Protein AF-A0A6C1PEU7-F1 (afdb_monomer_lite)

Foldseek 3Di:
DDDDDDDDDPVVLVVLCVVQVVVVHHSVVVVVVVVVVCCCVPVVDPCPPVNDDDDPPDDDPDDDDPPDDPVVVVPD

pLDDT: mean 84.41, std 10.14, range [56.94, 95.81]

Secondary structure (DSSP, 8-state):
---------HHHHHHHHHHHHHTT--HHHHHHHHHHHHHHHHHS----GGGSPPP---S-SSPPPTT--HHHHHH-

Sequence (76 aa):
MKTITIHVAEDTYATFQGRAKEREQSASELIREAMAEYAERHFGTGRSVFDHAPASVGRVVRPLERDDDLMDEMLG

Radius of gyration: 24.07 Å; chains: 1; bounding box: 49×29×62 Å

Structure (mmCIF, N/CA/C/O backbone):
data_AF-A0A6C1PEU7-F1
#
_entry.id   AF-A0A6C1PEU7-F1
#
loop_
_atom_site.group_PDB
_atom_site.id
_atom_site.type_symbol
_atom_site.label_atom_id
_atom_site.label_alt_id
_atom_site.label_comp_id
_atom_site.label_asym_id
_atom_site.label_entity_id
_atom_site.label_seq_id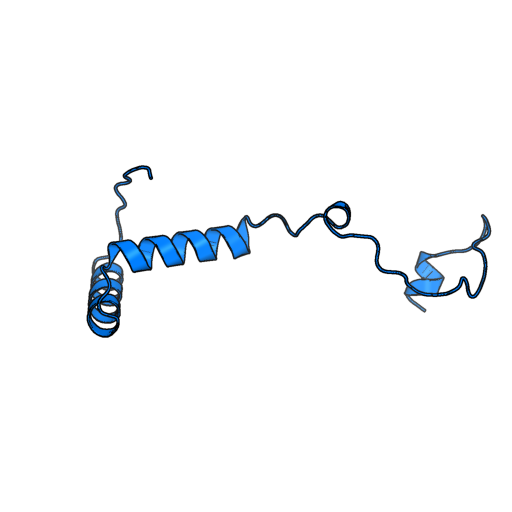
_atom_site.pdbx_PDB_ins_code
_atom_site.Cartn_x
_atom_site.Cartn_y
_atom_site.Cartn_z
_atom_site.occupancy
_atom_site.B_iso_or_equiv
_atom_site.auth_seq_id
_atom_site.auth_comp_id
_atom_site.auth_asym_id
_atom_site.auth_atom_id
_atom_site.pdbx_PDB_model_num
ATOM 1 N N . MET A 1 1 ? 2.544 12.717 7.779 1.00 65.50 1 MET A N 1
ATOM 2 C CA . MET A 1 1 ? 1.327 11.914 8.039 1.00 65.50 1 MET A CA 1
ATOM 3 C C . MET A 1 1 ? 0.107 12.798 7.837 1.00 65.50 1 MET A C 1
ATOM 5 O O . MET A 1 1 ? 0.115 13.911 8.347 1.00 65.50 1 MET A O 1
ATOM 9 N N . LYS A 1 2 ? -0.902 12.347 7.083 1.00 82.44 2 LYS A N 1
ATOM 10 C CA . LYS A 1 2 ? -2.216 13.007 6.990 1.00 82.44 2 LYS A CA 1
ATOM 11 C C . LYS A 1 2 ? -3.270 12.067 7.571 1.00 82.44 2 LYS A C 1
ATOM 13 O O . LYS A 1 2 ? -3.215 10.870 7.303 1.00 82.44 2 LYS A O 1
ATOM 18 N N . THR A 1 3 ? -4.199 12.599 8.357 1.00 88.62 3 THR A N 1
A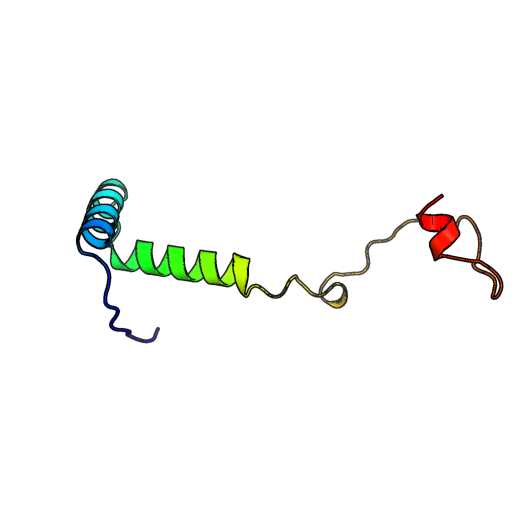TOM 19 C CA . THR A 1 3 ? -5.327 11.824 8.887 1.00 88.62 3 THR A CA 1
ATOM 20 C C . THR A 1 3 ? -6.390 11.691 7.809 1.00 88.62 3 THR A C 1
ATOM 22 O O . THR A 1 3 ? -6.778 12.687 7.201 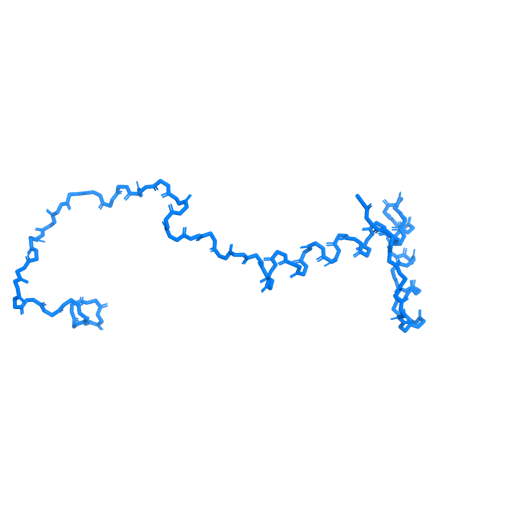1.00 88.62 3 THR A O 1
ATOM 25 N N . ILE A 1 4 ? -6.861 10.469 7.585 1.00 86.75 4 ILE A N 1
ATOM 26 C CA . ILE A 1 4 ? -7.986 10.178 6.698 1.00 86.75 4 ILE A CA 1
ATOM 27 C C . ILE A 1 4 ? -9.054 9.428 7.488 1.00 86.75 4 ILE A C 1
ATOM 29 O O . ILE A 1 4 ? -8.735 8.678 8.409 1.00 86.75 4 ILE A O 1
ATOM 33 N N . THR A 1 5 ? -10.314 9.635 7.119 1.00 91.94 5 THR A N 1
ATOM 34 C CA . THR A 1 5 ? -11.432 8.809 7.582 1.00 91.94 5 THR A CA 1
ATOM 35 C C . THR A 1 5 ? -11.897 7.980 6.398 1.00 91.94 5 THR A C 1
ATOM 37 O O . THR A 1 5 ? -12.087 8.526 5.312 1.00 91.94 5 THR A O 1
ATOM 40 N N . ILE A 1 6 ? -12.044 6.674 6.594 1.00 88.75 6 ILE A N 1
ATOM 41 C CA . ILE A 1 6 ? -12.502 5.742 5.563 1.00 88.75 6 ILE A CA 1
ATOM 42 C C . ILE A 1 6 ? -13.661 4.920 6.117 1.00 88.75 6 ILE A C 1
ATOM 44 O O . ILE A 1 6 ? -13.661 4.554 7.292 1.00 88.75 6 ILE A O 1
ATOM 48 N N . HIS A 1 7 ? -14.638 4.625 5.268 1.00 93.81 7 HIS A N 1
ATOM 49 C CA . HIS A 1 7 ? -15.682 3.659 5.582 1.00 93.81 7 HIS A CA 1
ATOM 50 C C . HIS A 1 7 ? -15.248 2.291 5.063 1.00 93.81 7 HIS A C 1
ATOM 52 O O . HIS A 1 7 ? -14.839 2.164 3.910 1.00 93.81 7 HIS A O 1
ATOM 58 N N . VAL A 1 8 ? -15.333 1.276 5.914 1.00 90.50 8 VAL A N 1
ATOM 59 C CA . VAL A 1 8 ? -15.023 -0.114 5.571 1.00 90.50 8 VAL A CA 1
ATOM 60 C C . VAL A 1 8 ? -16.145 -1.011 6.075 1.00 90.50 8 VAL A C 1
ATOM 62 O O . VAL A 1 8 ? -16.853 -0.645 7.013 1.00 90.50 8 VAL A O 1
ATOM 65 N N . ALA A 1 9 ? -16.311 -2.177 5.454 1.00 95.81 9 ALA A N 1
ATOM 66 C CA . ALA A 1 9 ? -17.218 -3.192 5.975 1.00 95.81 9 ALA A CA 1
ATOM 67 C C . ALA A 1 9 ? -16.780 -3.624 7.384 1.00 95.81 9 ALA A C 1
ATOM 69 O O . ALA A 1 9 ? -15.581 -3.711 7.672 1.00 95.81 9 ALA A O 1
ATOM 70 N N . GLU A 1 10 ? -17.755 -3.903 8.247 1.00 94.00 10 GLU A N 1
ATOM 71 C CA . GLU A 1 10 ? -17.518 -4.267 9.647 1.00 94.00 10 GLU A CA 1
ATOM 72 C C . GLU A 1 10 ? -16.644 -5.523 9.768 1.00 94.00 10 GLU A C 1
ATOM 74 O O . GLU A 1 10 ? -15.637 -5.508 10.478 1.00 94.00 10 GLU A O 1
ATOM 79 N N . ASP A 1 11 ? -16.940 -6.555 8.975 1.00 95.31 11 ASP A N 1
ATOM 80 C CA . ASP A 1 11 ? -16.191 -7.818 8.955 1.00 95.31 11 ASP A CA 1
ATOM 81 C C . ASP A 1 11 ? -14.718 -7.626 8.564 1.00 95.31 11 ASP A C 1
ATOM 83 O O . ASP A 1 11 ? -13.808 -8.251 9.125 1.00 95.31 11 ASP A O 1
ATOM 87 N N . THR A 1 12 ? -14.459 -6.710 7.626 1.00 93.06 12 THR A N 1
ATOM 88 C CA . THR A 1 12 ? -13.097 -6.352 7.222 1.00 93.06 12 THR A CA 1
ATOM 89 C C . THR A 1 12 ? -12.360 -5.709 8.390 1.00 93.06 12 THR A C 1
ATOM 91 O O . THR A 1 12 ? -11.244 -6.114 8.714 1.00 93.06 12 THR A O 1
ATOM 94 N N . TYR A 1 13 ? -12.981 -4.743 9.071 1.00 92.38 13 TYR A N 1
ATOM 95 C CA . TYR A 1 13 ? -12.353 -4.080 10.212 1.00 92.38 13 TYR A CA 1
ATOM 96 C C . TYR A 1 13 ? -12.097 -5.042 11.382 1.00 92.38 13 TYR A C 1
ATOM 98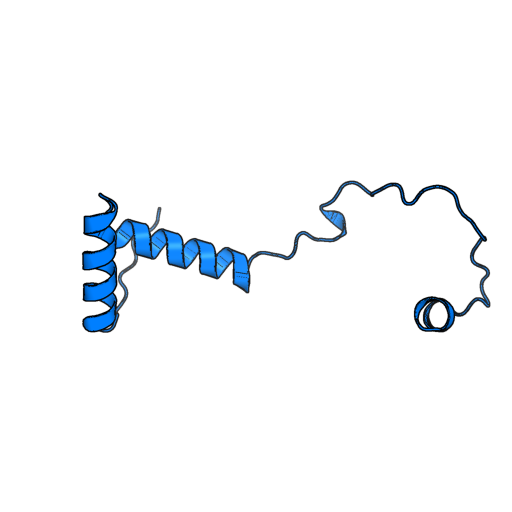 O O . TYR A 1 13 ? -11.011 -5.017 11.968 1.00 92.38 13 TYR A O 1
ATOM 106 N N . ALA A 1 14 ? -13.044 -5.939 11.673 1.00 93.62 14 ALA A N 1
ATOM 107 C CA . ALA A 1 14 ? -12.896 -6.973 12.695 1.00 93.62 14 ALA A CA 1
ATOM 108 C C . ALA A 1 14 ? -11.713 -7.911 12.398 1.00 93.62 14 ALA A C 1
ATOM 110 O O . ALA A 1 14 ? -10.908 -8.204 13.286 1.00 93.62 14 ALA A O 1
ATOM 111 N N . THR A 1 15 ? -11.549 -8.312 11.133 1.00 93.75 15 THR A N 1
ATOM 112 C CA . THR A 1 15 ? -10.414 -9.136 10.687 1.00 93.75 15 THR A CA 1
ATOM 113 C C . THR A 1 15 ? -9.079 -8.427 10.921 1.00 93.75 15 THR A C 1
ATOM 115 O O . THR A 1 15 ? -8.146 -9.018 11.474 1.00 93.75 15 THR A O 1
ATOM 118 N N . PHE A 1 16 ? -8.983 -7.147 10.549 1.00 92.44 16 PHE A N 1
ATOM 119 C CA . PHE A 1 16 ? -7.776 -6.349 10.774 1.00 92.44 16 PHE A CA 1
ATOM 120 C C . PHE A 1 16 ? -7.487 -6.155 12.268 1.00 92.44 16 PHE A C 1
ATOM 122 O O . PHE A 1 16 ? -6.332 -6.269 12.670 1.00 92.44 16 PHE A O 1
ATOM 129 N N . GLN A 1 17 ? -8.503 -5.933 13.109 1.00 92.75 17 GLN A N 1
ATOM 130 C CA . GLN A 1 17 ? -8.316 -5.867 14.563 1.00 92.75 17 GLN A CA 1
ATOM 131 C C . GLN A 1 17 ? -7.790 -7.176 15.157 1.00 92.75 17 GLN A C 1
ATOM 133 O O . GLN A 1 17 ? -6.900 -7.133 16.006 1.00 92.75 17 GLN A O 1
ATOM 138 N N . GLY A 1 18 ? -8.327 -8.325 14.733 1.00 93.00 18 GLY A N 1
ATOM 139 C CA . GLY A 1 18 ? -7.865 -9.635 15.200 1.00 93.00 18 GLY A CA 1
ATOM 140 C C . GLY A 1 18 ? -6.391 -9.864 14.867 1.00 93.00 18 GLY A C 1
ATOM 141 O O . GLY A 1 18 ? -5.583 -10.117 15.758 1.00 93.00 18 GLY A O 1
ATOM 142 N N . ARG A 1 19 ? -6.024 -9.647 13.599 1.00 91.75 19 ARG A N 1
ATOM 143 C CA . ARG A 1 19 ? -4.643 -9.776 13.102 1.00 91.75 19 ARG A CA 1
ATOM 144 C C . ARG A 1 19 ? -3.674 -8.795 13.763 1.00 91.75 19 ARG A C 1
ATOM 146 O O . ARG A 1 19 ? -2.516 -9.135 13.981 1.00 91.75 19 ARG A O 1
ATOM 153 N N . ALA A 1 20 ? -4.133 -7.586 14.081 1.00 91.56 20 ALA A N 1
ATOM 154 C CA . ALA A 1 20 ? -3.311 -6.577 14.742 1.00 91.56 20 ALA A CA 1
ATOM 155 C C . ALA A 1 20 ? -2.935 -7.003 16.169 1.00 91.56 20 ALA A C 1
ATOM 157 O O . ALA A 1 20 ? -1.775 -6.886 16.560 1.00 91.56 20 ALA A O 1
ATOM 158 N N . LYS A 1 21 ? -3.889 -7.585 16.912 1.00 89.44 21 LYS A N 1
ATOM 159 C CA . LYS A 1 21 ? -3.650 -8.107 18.267 1.00 89.44 21 LYS A CA 1
ATOM 160 C C . LYS A 1 21 ? -2.605 -9.220 18.291 1.00 89.44 21 LYS A C 1
ATOM 162 O O . LYS A 1 21 ? -1.772 -9.230 19.186 1.00 89.44 21 LYS A O 1
ATOM 167 N N . GLU A 1 22 ? -2.625 -10.116 17.306 1.00 90.62 22 GLU A N 1
ATOM 168 C CA . GLU A 1 22 ? -1.635 -11.200 17.177 1.00 90.62 22 GLU A CA 1
ATOM 169 C C . GLU A 1 22 ? -0.207 -10.684 16.940 1.00 90.62 22 GLU A C 1
ATOM 171 O O . GLU A 1 22 ? 0.756 -11.385 17.236 1.00 90.62 22 GLU A O 1
ATOM 176 N N . ARG A 1 23 ? -0.067 -9.468 16.399 1.00 87.50 23 ARG A N 1
ATOM 177 C CA . ARG A 1 23 ? 1.213 -8.860 16.010 1.00 87.50 23 ARG A CA 1
ATOM 178 C C . ARG A 1 23 ? 1.661 -7.723 16.927 1.00 87.50 23 ARG A C 1
ATOM 180 O O . ARG A 1 23 ? 2.622 -7.042 16.591 1.00 87.50 23 ARG A O 1
ATOM 187 N N . GLU A 1 24 ? 0.958 -7.492 18.038 1.00 86.94 24 GLU A N 1
ATOM 188 C CA . GLU A 1 24 ? 1.184 -6.346 18.938 1.00 86.94 24 GLU A CA 1
ATOM 189 C C . GLU A 1 24 ? 1.142 -4.981 18.215 1.00 86.94 24 GLU A C 1
ATOM 191 O O . GLU A 1 24 ? 1.779 -4.011 18.618 1.00 86.94 24 GLU A O 1
ATOM 196 N N . GLN A 1 25 ? 0.363 -4.896 17.135 1.00 90.12 25 GLN A N 1
ATOM 197 C CA . GLN A 1 25 ? 0.196 -3.698 16.314 1.00 90.12 25 GLN A CA 1
ATOM 198 C C . GLN A 1 25 ? -1.224 -3.141 16.453 1.00 90.12 25 GLN A C 1
ATOM 200 O O . GLN A 1 25 ? -2.152 -3.804 16.925 1.00 90.12 25 GLN A O 1
ATOM 205 N N . SER A 1 26 ? -1.429 -1.905 16.007 1.00 92.00 26 SER A N 1
ATOM 206 C CA . SER A 1 26 ? -2.763 -1.326 15.842 1.00 92.00 26 SER A CA 1
ATOM 207 C C . SER A 1 26 ? -3.361 -1.678 14.476 1.00 92.00 26 SER A C 1
ATOM 209 O O . SER A 1 26 ? -2.657 -1.781 13.471 1.00 92.00 26 SER A O 1
ATOM 211 N N . ALA A 1 27 ? -4.692 -1.788 14.394 1.00 89.81 27 ALA A N 1
ATOM 212 C CA . ALA A 1 27 ? -5.378 -1.982 13.110 1.00 89.81 27 ALA A CA 1
ATOM 213 C C . ALA A 1 27 ? -5.020 -0.870 12.104 1.00 89.81 27 ALA A C 1
ATOM 215 O O . ALA A 1 27 ? -4.824 -1.131 10.921 1.00 89.81 27 ALA A O 1
ATOM 216 N N . SER A 1 28 ? -4.851 0.364 12.587 1.00 89.19 28 SER A N 1
ATOM 217 C CA . SER A 1 28 ? -4.424 1.507 11.779 1.00 89.19 28 SER A CA 1
ATOM 218 C C . SER A 1 28 ? -3.019 1.350 11.187 1.00 89.19 28 SER A C 1
ATOM 220 O O . SER A 1 28 ? -2.757 1.919 10.131 1.00 89.19 28 SER A O 1
ATOM 222 N N . GLU A 1 29 ? -2.106 0.625 11.839 1.00 90.94 29 GLU A N 1
ATOM 223 C CA . GLU A 1 29 ? -0.780 0.312 11.283 1.00 90.94 29 GLU A CA 1
ATOM 224 C C . GLU A 1 29 ? -0.879 -0.696 10.149 1.00 90.94 29 GLU A C 1
ATOM 226 O O . GLU A 1 29 ? -0.370 -0.414 9.067 1.00 90.94 29 GLU A O 1
ATOM 231 N N . LEU A 1 30 ? -1.623 -1.786 10.347 1.00 92.56 30 LEU A N 1
ATOM 232 C CA . LEU A 1 30 ? -1.856 -2.776 9.293 1.00 92.56 30 LEU A CA 1
ATOM 233 C C . LEU A 1 30 ? -2.567 -2.173 8.077 1.00 92.56 30 LEU A C 1
ATOM 235 O O . LEU A 1 30 ? -2.231 -2.484 6.939 1.00 92.56 30 LEU A O 1
ATOM 239 N N . ILE A 1 31 ? -3.532 -1.276 8.297 1.00 90.81 31 ILE A N 1
ATOM 240 C CA . ILE A 1 31 ? -4.216 -0.579 7.200 1.00 90.81 31 ILE A CA 1
ATOM 241 C C . ILE A 1 31 ? -3.229 0.321 6.440 1.00 90.81 31 ILE A C 1
ATOM 243 O O . ILE A 1 31 ? -3.277 0.382 5.213 1.00 90.81 31 ILE A O 1
ATOM 247 N N . ARG A 1 32 ? -2.310 1.006 7.137 1.00 90.75 32 ARG A N 1
ATOM 248 C CA . ARG A 1 32 ? -1.262 1.809 6.484 1.00 90.75 32 ARG A CA 1
ATOM 249 C C . ARG A 1 32 ? -0.287 0.951 5.684 1.00 90.75 32 ARG A C 1
ATOM 251 O O . ARG A 1 32 ? 0.058 1.350 4.577 1.00 90.75 32 ARG A O 1
ATOM 258 N N . GLU A 1 33 ? 0.126 -0.192 6.222 1.00 91.81 33 GLU A N 1
ATOM 259 C CA . GLU A 1 33 ? 0.980 -1.160 5.526 1.00 91.81 33 GLU A CA 1
ATOM 260 C C . GLU A 1 33 ? 0.302 -1.654 4.244 1.00 91.81 33 GLU A C 1
ATOM 262 O O . GLU A 1 33 ? 0.871 -1.520 3.164 1.00 91.81 33 GLU A O 1
ATOM 267 N N . ALA A 1 34 ? -0.960 -2.081 4.336 1.00 91.56 34 ALA A N 1
ATOM 268 C CA . ALA A 1 34 ? -1.735 -2.524 3.180 1.00 91.56 34 ALA A CA 1
ATOM 269 C C . ALA A 1 34 ? -1.900 -1.418 2.121 1.00 91.56 34 ALA A C 1
ATOM 271 O O . ALA A 1 34 ? -1.787 -1.681 0.924 1.00 91.56 34 ALA A O 1
ATOM 272 N N . MET A 1 35 ? -2.136 -0.168 2.540 1.00 91.06 35 MET A N 1
ATOM 273 C CA . MET A 1 35 ? -2.196 0.971 1.616 1.00 91.06 35 MET A CA 1
ATOM 274 C C . MET A 1 35 ? -0.851 1.228 0.923 1.00 91.06 35 MET A C 1
ATOM 276 O O . MET A 1 35 ? -0.839 1.529 -0.270 1.00 91.06 35 MET A O 1
ATOM 280 N N . ALA A 1 36 ? 0.266 1.110 1.645 1.00 90.50 36 ALA A N 1
ATOM 281 C CA . ALA A 1 36 ? 1.604 1.279 1.081 1.00 90.50 36 ALA A CA 1
ATOM 282 C C . ALA A 1 36 ? 1.952 0.156 0.093 1.00 90.50 36 ALA A C 1
ATOM 284 O O . ALA A 1 36 ? 2.400 0.442 -1.012 1.00 90.50 36 ALA A O 1
ATOM 285 N N . GLU A 1 37 ? 1.669 -1.096 0.450 1.00 91.75 37 GLU A N 1
ATOM 286 C CA . GLU A 1 37 ? 1.866 -2.275 -0.400 1.00 91.75 37 GLU A CA 1
ATOM 287 C C . GLU A 1 37 ? 1.012 -2.203 -1.673 1.00 91.75 37 GLU A C 1
ATOM 289 O O . GLU A 1 37 ? 1.497 -2.469 -2.774 1.00 91.75 37 GLU A O 1
ATOM 294 N N . TYR A 1 38 ? -0.252 -1.787 -1.549 1.00 90.06 38 TYR A N 1
ATOM 295 C CA . TYR A 1 38 ? -1.115 -1.546 -2.704 1.00 90.06 38 TYR A CA 1
ATOM 296 C C . TYR A 1 38 ? -0.538 -0.444 -3.597 1.00 90.06 38 TYR A C 1
ATOM 298 O O . TYR A 1 38 ? -0.470 -0.605 -4.816 1.00 90.06 38 TYR A O 1
ATOM 306 N N . ALA A 1 39 ? -0.090 0.662 -2.998 1.00 87.50 39 ALA A N 1
ATOM 307 C CA . ALA A 1 39 ? 0.501 1.753 -3.751 1.00 87.50 39 ALA A CA 1
ATOM 308 C C . ALA A 1 39 ? 1.783 1.323 -4.466 1.00 87.50 39 ALA A C 1
ATOM 310 O O . ALA A 1 39 ? 1.920 1.620 -5.642 1.00 87.50 39 ALA A O 1
ATOM 311 N N . GLU A 1 40 ? 2.679 0.579 -3.823 1.00 86.75 40 GLU A N 1
ATOM 312 C CA . GLU A 1 40 ? 3.894 0.060 -4.457 1.00 86.75 40 GLU A CA 1
ATOM 313 C C . GLU A 1 40 ? 3.575 -0.895 -5.614 1.00 86.75 40 GLU A C 1
ATOM 315 O O . GLU A 1 40 ? 4.169 -0.794 -6.682 1.00 86.75 40 GLU A O 1
ATOM 320 N N . ARG A 1 41 ? 2.604 -1.795 -5.449 1.00 86.81 41 ARG A N 1
ATOM 321 C CA . ARG A 1 41 ? 2.264 -2.771 -6.495 1.00 86.81 41 ARG A CA 1
ATOM 322 C C . ARG A 1 41 ? 1.552 -2.169 -7.697 1.00 86.81 41 ARG A C 1
ATOM 324 O O . ARG A 1 41 ? 1.760 -2.634 -8.814 1.00 86.81 41 ARG A O 1
ATOM 331 N N . HIS A 1 42 ? 0.673 -1.198 -7.466 1.00 85.75 42 HIS A N 1
ATOM 332 C CA . HIS A 1 42 ? -0.226 -0.682 -8.503 1.00 85.75 42 HIS A CA 1
ATOM 333 C C . HIS A 1 42 ? 0.178 0.693 -9.030 1.00 85.75 42 HIS A C 1
ATOM 335 O O . HIS A 1 42 ? -0.124 1.022 -10.175 1.00 85.75 42 HIS A O 1
ATOM 341 N N . PHE A 1 43 ? 0.840 1.494 -8.200 1.00 81.62 43 PHE A N 1
ATOM 342 C CA . PHE A 1 43 ? 1.300 2.841 -8.533 1.00 81.62 43 PHE A CA 1
ATOM 343 C C . PHE A 1 43 ? 2.807 3.001 -8.397 1.00 81.62 43 PHE A C 1
ATOM 345 O O . PHE A 1 43 ? 3.317 4.062 -8.753 1.00 81.62 43 PHE A O 1
ATOM 352 N N . GLY A 1 44 ? 3.514 1.990 -7.880 1.00 65.62 44 GLY A N 1
ATOM 353 C CA . GLY A 1 44 ? 4.958 1.951 -7.924 1.00 65.62 44 GLY A CA 1
ATOM 354 C C . GLY A 1 44 ? 5.321 2.054 -9.382 1.00 65.62 44 GLY A C 1
ATOM 355 O O . GLY A 1 44 ? 5.067 1.146 -10.173 1.00 65.62 44 GLY A O 1
ATOM 356 N N . THR A 1 45 ? 5.849 3.219 -9.735 1.00 58.09 45 THR A N 1
ATOM 357 C CA . THR A 1 45 ? 6.566 3.437 -10.968 1.00 58.09 45 THR A CA 1
ATOM 358 C C . THR A 1 45 ? 7.488 2.241 -11.079 1.00 58.09 45 THR A C 1
ATOM 360 O O . THR A 1 45 ? 8.392 2.081 -10.253 1.00 58.09 45 THR A O 1
ATOM 363 N N . GLY A 1 46 ? 7.213 1.351 -12.038 1.00 57.00 46 GLY A N 1
ATOM 364 C CA . GLY A 1 46 ? 8.222 0.412 -12.485 1.00 57.00 46 GLY A CA 1
ATOM 365 C C . GLY A 1 46 ? 9.455 1.271 -12.673 1.00 57.00 46 GLY A C 1
ATOM 366 O O . GLY A 1 46 ? 9.382 2.245 -13.427 1.00 57.00 46 GLY A O 1
ATOM 367 N N . ARG A 1 47 ? 10.483 1.034 -11.846 1.00 56.94 47 ARG A N 1
ATOM 368 C CA . ARG A 1 47 ? 11.731 1.796 -11.887 1.00 56.94 47 ARG A CA 1
ATOM 369 C C . ARG A 1 47 ? 12.055 1.939 -13.354 1.00 56.94 47 ARG A C 1
ATOM 371 O O . ARG A 1 47 ? 12.072 0.932 -14.070 1.00 56.94 47 ARG A O 1
ATOM 378 N N . SER A 1 48 ? 12.132 3.182 -13.812 1.00 63.56 48 SER A N 1
ATOM 379 C CA . SER A 1 48 ? 12.343 3.443 -15.219 1.00 63.56 48 SER A CA 1
ATOM 380 C C . SER A 1 48 ? 13.557 2.629 -15.643 1.00 63.56 48 SER A C 1
ATOM 382 O O . SER A 1 48 ? 14.501 2.479 -14.866 1.00 63.56 48 SER A O 1
ATOM 384 N N . VAL A 1 49 ? 13.580 2.105 -16.865 1.00 62.41 49 VAL A N 1
ATOM 385 C CA . VAL A 1 49 ? 14.804 1.466 -17.380 1.00 62.41 49 VAL A CA 1
ATOM 386 C C . VAL A 1 49 ? 15.992 2.445 -17.285 1.00 62.41 49 VAL A C 1
ATOM 388 O O . VAL A 1 49 ? 17.137 2.026 -17.154 1.00 62.41 49 VAL A O 1
ATOM 391 N N . PHE A 1 50 ? 15.704 3.751 -17.242 1.00 66.44 50 PHE A N 1
ATOM 392 C CA . PHE A 1 50 ? 16.660 4.834 -17.018 1.00 66.44 50 PHE A CA 1
ATOM 393 C C . PHE A 1 50 ? 17.077 5.062 -15.551 1.00 66.44 50 PHE A C 1
ATOM 395 O O . PHE A 1 50 ? 18.067 5.748 -15.316 1.00 66.44 50 PHE A O 1
ATOM 402 N N . ASP A 1 51 ? 16.371 4.496 -14.569 1.00 69.25 51 ASP A N 1
ATOM 403 C CA . ASP A 1 51 ?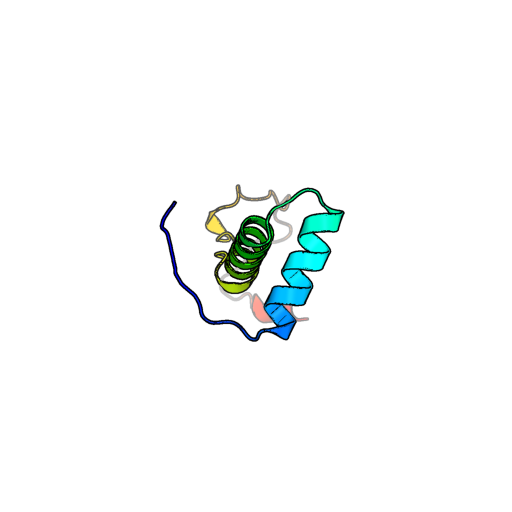 16.678 4.641 -13.134 1.00 69.25 51 ASP A CA 1
ATOM 404 C C . ASP A 1 51 ? 17.730 3.623 -12.650 1.00 69.25 51 ASP A C 1
ATOM 406 O O . ASP A 1 51 ? 18.144 3.639 -11.488 1.00 69.25 51 ASP A O 1
ATOM 410 N N . HIS A 1 52 ? 18.177 2.723 -13.530 1.00 63.84 52 HIS A N 1
ATOM 411 C CA . HIS A 1 52 ? 19.223 1.746 -13.252 1.00 63.84 52 HIS A CA 1
ATOM 412 C C . HIS A 1 52 ? 20.549 2.154 -13.898 1.00 63.84 52 HIS A C 1
ATOM 414 O O . HIS A 1 52 ? 20.591 2.626 -15.032 1.00 63.84 52 HIS A O 1
ATOM 420 N N . ALA A 1 53 ? 21.659 1.921 -13.189 1.00 71.19 53 ALA A N 1
ATOM 421 C CA . ALA A 1 53 ? 22.974 1.987 -13.815 1.00 71.19 53 ALA A CA 1
ATOM 422 C C . ALA A 1 53 ? 23.023 0.958 -14.961 1.00 71.19 53 ALA A C 1
ATOM 424 O O . ALA A 1 53 ? 22.591 -0.181 -14.750 1.00 71.19 53 ALA A O 1
ATOM 425 N N . PRO A 1 54 ? 23.519 1.325 -16.157 1.00 71.94 54 PRO A N 1
ATOM 426 C CA . PRO A 1 54 ? 23.537 0.423 -17.298 1.00 71.94 54 PRO A CA 1
ATOM 427 C C . PRO A 1 54 ? 24.297 -0.852 -16.938 1.00 71.94 54 PRO A C 1
ATOM 429 O O . PRO A 1 54 ? 25.470 -0.817 -16.559 1.00 71.94 54 PRO A O 1
ATOM 432 N N . ALA A 1 55 ? 23.611 -1.987 -17.042 1.00 76.25 55 ALA A N 1
ATOM 433 C CA . ALA A 1 55 ? 24.248 -3.281 -16.893 1.00 76.25 55 ALA A CA 1
ATOM 434 C C . ALA A 1 55 ? 25.162 -3.512 -18.103 1.00 76.25 55 ALA A C 1
ATOM 436 O O . ALA A 1 55 ? 24.736 -3.379 -19.251 1.00 76.25 55 ALA A O 1
ATOM 437 N N . SER A 1 56 ? 26.427 -3.858 -17.856 1.00 80.50 56 SER A N 1
ATOM 438 C CA . SER A 1 56 ? 27.310 -4.297 -18.934 1.00 80.50 56 SER A CA 1
ATOM 439 C C . SER A 1 56 ? 26.823 -5.650 -19.444 1.00 80.50 56 SER A C 1
ATOM 441 O O . SER A 1 56 ? 26.872 -6.642 -18.720 1.00 80.50 56 SER A O 1
ATOM 443 N N . VAL A 1 57 ? 26.369 -5.691 -20.695 1.00 80.38 57 VAL A N 1
ATOM 444 C CA . VAL A 1 57 ? 25.962 -6.926 -21.390 1.00 80.38 57 VAL A CA 1
ATOM 445 C C . VAL A 1 57 ? 27.147 -7.642 -22.056 1.00 80.38 57 VAL A C 1
ATOM 447 O O . VAL A 1 57 ? 26.968 -8.595 -22.808 1.00 80.38 57 VAL A O 1
ATOM 450 N N . GLY A 1 58 ? 28.377 -7.205 -21.765 1.00 84.88 58 GLY A N 1
ATOM 451 C CA . GLY A 1 58 ? 29.601 -7.772 -22.322 1.00 84.88 58 GLY A CA 1
ATOM 452 C C . GLY A 1 58 ? 30.023 -7.123 -23.642 1.00 84.88 58 GLY A C 1
ATOM 453 O O . GLY A 1 58 ? 29.820 -5.933 -23.868 1.00 84.88 58 GLY A O 1
ATOM 454 N N . ARG A 1 59 ? 30.698 -7.899 -24.495 1.00 88.25 59 ARG A N 1
ATOM 455 C CA . ARG A 1 59 ? 31.256 -7.428 -25.774 1.00 88.25 59 ARG A CA 1
ATOM 456 C C . ARG A 1 59 ? 30.218 -7.483 -26.893 1.00 88.25 59 ARG A C 1
ATOM 458 O O . ARG A 1 59 ? 29.410 -8.404 -26.940 1.00 88.25 59 ARG A O 1
ATOM 465 N N . VAL A 1 60 ? 30.327 -6.564 -27.849 1.00 86.75 60 VAL A N 1
ATOM 466 C CA . VAL A 1 60 ? 29.556 -6.623 -29.097 1.00 86.75 60 VAL A CA 1
ATOM 467 C C . VAL A 1 60 ? 29.949 -7.891 -29.863 1.00 86.75 60 VAL A C 1
ATOM 469 O O . VAL A 1 60 ? 31.126 -8.099 -30.166 1.00 86.75 60 VAL A O 1
ATOM 472 N N . VAL A 1 61 ? 28.973 -8.763 -30.130 1.00 85.88 61 VAL A N 1
ATOM 473 C CA . VAL A 1 61 ? 29.174 -10.001 -30.906 1.00 85.88 61 VAL A CA 1
ATOM 474 C C . VAL A 1 61 ? 29.147 -9.703 -32.405 1.00 85.88 61 VAL A C 1
ATOM 476 O O . VAL A 1 61 ? 30.005 -10.195 -33.135 1.00 85.88 61 VAL A O 1
ATOM 479 N N . ARG A 1 62 ? 28.211 -8.853 -32.840 1.00 86.06 62 ARG A N 1
ATOM 480 C CA . ARG A 1 62 ? 28.051 -8.384 -34.219 1.00 86.06 62 ARG A CA 1
ATOM 481 C C . ARG A 1 62 ? 27.537 -6.933 -34.202 1.00 86.06 62 ARG A C 1
ATOM 483 O O . ARG A 1 62 ? 26.617 -6.662 -33.431 1.00 86.06 62 ARG A O 1
ATOM 490 N N . PRO A 1 63 ? 28.139 -5.996 -34.957 1.00 87.44 63 PRO A N 1
ATOM 491 C CA . PRO A 1 63 ? 27.602 -4.643 -35.112 1.00 87.44 63 PRO A CA 1
ATOM 492 C C . PRO A 1 63 ? 26.235 -4.665 -35.800 1.00 87.44 63 PRO A C 1
ATOM 494 O O . PRO A 1 63 ? 26.022 -5.513 -36.656 1.00 87.44 63 PRO A O 1
ATOM 497 N N . LEU A 1 64 ? 25.354 -3.728 -35.445 1.00 87.62 64 LEU A N 1
ATOM 498 C CA . LEU A 1 64 ? 24.076 -3.542 -36.132 1.00 87.62 64 LEU A CA 1
ATOM 499 C C . LEU A 1 64 ? 24.265 -2.664 -37.368 1.00 87.62 64 LEU A C 1
ATOM 501 O O . LEU A 1 64 ? 24.792 -1.549 -37.268 1.00 87.62 64 LEU A O 1
ATOM 505 N N . GLU A 1 65 ? 23.826 -3.166 -38.512 1.00 90.06 65 GLU A N 1
ATOM 506 C CA . GLU A 1 65 ? 23.763 -2.453 -39.779 1.00 90.06 65 GLU A CA 1
ATOM 507 C C . GLU A 1 65 ? 22.362 -1.871 -40.006 1.00 90.06 65 GLU A C 1
ATOM 509 O O . GLU A 1 65 ? 21.388 -2.204 -39.335 1.00 90.06 65 GLU A O 1
ATOM 514 N N . ARG A 1 66 ? 22.253 -0.923 -40.942 1.00 85.31 66 ARG A N 1
ATOM 515 C CA . ARG A 1 66 ? 21.000 -0.190 -41.182 1.00 85.31 66 ARG A CA 1
ATOM 516 C C . ARG A 1 66 ? 19.868 -1.087 -41.691 1.00 85.31 66 ARG A C 1
ATOM 518 O O . ARG A 1 66 ? 18.705 -0.748 -41.490 1.00 85.31 66 ARG A O 1
ATOM 525 N N . ASP A 1 67 ? 20.236 -2.174 -42.353 1.00 88.44 67 ASP A N 1
ATOM 526 C CA . ASP A 1 67 ? 19.315 -3.100 -42.999 1.00 88.44 67 ASP A CA 1
ATOM 527 C C . ASP A 1 67 ? 19.010 -4.328 -42.115 1.00 88.44 67 ASP A C 1
ATOM 529 O O . ASP A 1 67 ? 18.267 -5.208 -42.545 1.00 88.44 67 ASP A O 1
ATOM 533 N N . ASP A 1 68 ? 19.547 -4.381 -40.886 1.00 87.88 68 ASP A N 1
ATOM 534 C CA . ASP A 1 68 ? 19.267 -5.455 -39.928 1.00 87.88 68 ASP A CA 1
ATOM 535 C C . ASP A 1 68 ? 17.856 -5.304 -39.334 1.00 87.88 68 ASP A C 1
ATOM 537 O O . ASP A 1 68 ? 17.487 -4.250 -38.799 1.00 87.88 68 ASP A O 1
ATOM 541 N N . ASP A 1 69 ? 17.070 -6.383 -39.378 1.00 86.56 69 ASP A N 1
ATOM 542 C CA . ASP A 1 69 ? 15.767 -6.449 -38.717 1.00 86.56 69 ASP A CA 1
ATOM 543 C C . ASP A 1 69 ? 15.921 -6.972 -37.287 1.00 86.56 69 ASP A C 1
ATOM 545 O O . ASP A 1 69 ? 15.866 -8.168 -37.003 1.00 86.56 69 ASP A O 1
ATOM 549 N N . LEU A 1 70 ? 16.084 -6.032 -36.361 1.00 85.62 70 LEU A N 1
ATOM 550 C CA . LEU A 1 70 ? 16.182 -6.316 -34.932 1.00 85.62 70 LEU A CA 1
ATOM 551 C C . LEU A 1 70 ? 14.992 -7.102 -34.368 1.00 85.62 70 LEU A C 1
ATOM 553 O O . LEU A 1 70 ? 15.161 -7.843 -33.401 1.00 85.62 70 LEU A O 1
ATOM 557 N N . MET A 1 71 ? 13.789 -6.912 -34.913 1.00 85.06 71 MET A N 1
ATOM 558 C CA . MET A 1 71 ? 12.605 -7.604 -34.406 1.00 85.06 71 MET A CA 1
ATOM 559 C C . MET A 1 71 ? 12.611 -9.064 -34.840 1.00 85.06 71 MET A C 1
ATOM 561 O O . MET A 1 71 ? 12.318 -9.928 -34.016 1.00 85.06 71 MET A O 1
ATOM 565 N N . ASP A 1 72 ? 12.983 -9.338 -36.090 1.00 85.62 72 ASP A N 1
ATOM 566 C CA . ASP A 1 72 ? 13.153 -10.706 -36.588 1.00 85.62 72 ASP A CA 1
ATOM 567 C C . ASP A 1 72 ? 14.275 -11.433 -35.826 1.00 85.62 72 ASP A C 1
ATOM 569 O O . ASP A 1 72 ? 14.081 -12.541 -35.331 1.00 85.62 72 ASP A O 1
ATOM 573 N N . GLU A 1 73 ? 15.409 -10.763 -35.595 1.00 80.94 73 GLU A N 1
ATOM 574 C CA . GLU A 1 73 ? 16.547 -11.331 -34.857 1.00 80.94 73 GLU A CA 1
ATOM 575 C C . GLU A 1 73 ? 16.251 -11.670 -33.389 1.00 80.94 73 GLU A C 1
ATOM 577 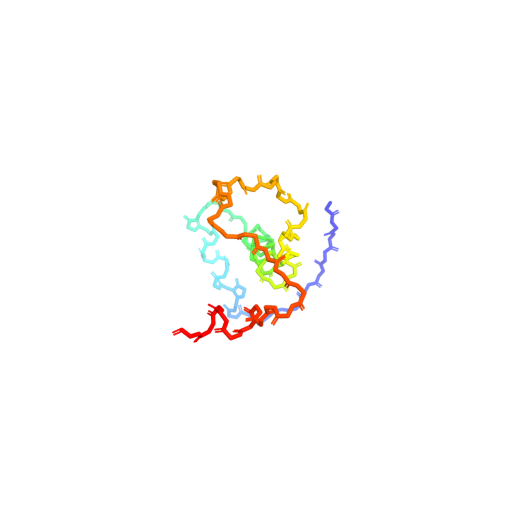O O . GLU A 1 73 ? 16.876 -12.568 -32.826 1.00 80.94 73 GLU A O 1
ATOM 582 N N . MET A 1 74 ? 15.338 -10.941 -32.743 1.00 82.00 74 MET A N 1
ATOM 583 C CA . MET A 1 74 ? 14.963 -11.188 -31.346 1.00 82.00 74 MET A CA 1
ATOM 584 C C . MET A 1 74 ? 13.840 -12.219 -31.187 1.00 82.00 74 MET A C 1
ATOM 586 O O . MET A 1 74 ? 13.644 -12.724 -30.078 1.00 82.00 74 MET A O 1
ATOM 590 N N . LEU A 1 75 ? 13.071 -12.475 -32.248 1.00 82.81 75 LEU A N 1
ATOM 591 C CA . LEU A 1 75 ? 11.878 -13.326 -32.215 1.00 82.81 75 LEU A CA 1
ATOM 592 C C . LEU A 1 75 ? 12.046 -14.658 -32.966 1.00 82.81 75 LEU A C 1
ATOM 594 O O . LEU A 1 75 ? 11.196 -15.534 -32.785 1.00 82.81 75 LEU A O 1
ATOM 598 N N . GLY A 1 76 ? 13.094 -14.805 -33.783 1.00 61.06 76 GLY A N 1
ATOM 599 C CA . GLY A 1 76 ? 13.494 -16.052 -34.451 1.00 61.06 76 GLY A CA 1
ATOM 600 C C . GLY A 1 76 ? 14.303 -16.997 -33.569 1.00 61.06 76 GLY A C 1
ATOM 601 O O . GLY A 1 76 ? 14.170 -18.226 -33.780 1.00 61.06 76 GLY A O 1
#